Protein AF-A0A7X7X3Q3-F1 (afdb_monomer_lite)

pLDDT: mean 93.23, std 7.73, range [52.66, 98.62]

Sequence (116 aa):
NRLFSDIYLMNWKYLDKDLGMRSYENLPDYLPGDCRYVKNPDVNPETMEWQGENTIQLLNGYHWGHGVGIRTIPSIISVLNRHRKPGARRSAYLMDLAIRPGYKYLYRAFSQFQDV

Foldseek 3Di:
DVLCPDDDDDPPPPDDCLQVKDKDFPDPDDDQQWFWKWADCQFDPVCCVLRIFTWGDHPPQWTATPVQGIDHQVVRQVVSQVRGDPPDDDTTGIDRMTMHGPVVSNVVVVVVVVVD

Structure (mmCIF, N/CA/C/O backbone):
data_AF-A0A7X7X3Q3-F1
#
_entry.id   AF-A0A7X7X3Q3-F1
#
loop_
_atom_site.group_PDB
_atom_site.id
_atom_site.type_symbol
_atom_site.label_atom_id
_atom_site.label_alt_id
_atom_site.label_comp_id
_atom_site.label_asym_id
_atom_site.label_entity_id
_atom_site.label_seq_id
_atom_site.pdbx_PDB_ins_code
_atom_site.Cartn_x
_atom_site.Cartn_y
_atom_site.Cartn_z
_atom_site.occupancy
_atom_site.B_iso_or_equiv
_atom_site.auth_seq_id
_atom_site.auth_comp_id
_atom_site.auth_asym_id
_atom_site.auth_atom_id
_atom_site.pdbx_PDB_model_num
ATOM 1 N N . ASN A 1 1 ? -23.931 -3.849 13.512 1.00 76.88 1 ASN A N 1
ATOM 2 C CA . ASN A 1 1 ? -24.393 -3.134 12.298 1.00 76.88 1 ASN A CA 1
AT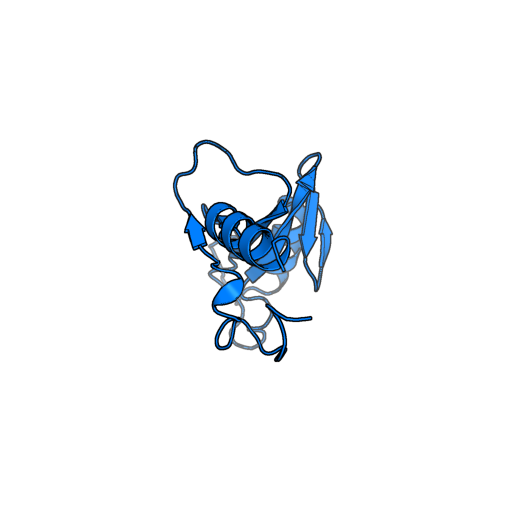OM 3 C C . ASN A 1 1 ? -25.188 -1.863 12.607 1.00 76.88 1 ASN A C 1
ATOM 5 O O . ASN A 1 1 ? -26.140 -1.582 11.901 1.00 76.88 1 ASN A O 1
ATOM 9 N N . ARG A 1 2 ? -24.829 -1.088 13.647 1.00 84.25 2 ARG A N 1
ATOM 10 C CA . ARG A 1 2 ? -25.426 0.245 13.878 1.00 84.25 2 ARG A CA 1
ATOM 11 C C . ARG A 1 2 ? -24.552 1.358 13.298 1.00 84.25 2 ARG A C 1
ATOM 13 O O . ARG A 1 2 ? -25.073 2.212 12.607 1.00 84.25 2 ARG A O 1
ATOM 20 N N . LEU A 1 3 ? -23.239 1.295 13.543 1.00 85.94 3 LEU A N 1
ATOM 21 C CA . LEU A 1 3 ? -22.268 2.264 13.022 1.00 85.94 3 LEU A CA 1
ATOM 22 C C . LEU A 1 3 ? -22.106 2.161 11.497 1.00 85.94 3 LEU A C 1
ATOM 24 O O . LEU A 1 3 ? -22.292 3.138 10.801 1.00 85.94 3 LEU A O 1
ATOM 28 N N . PHE A 1 4 ? -21.844 0.962 10.975 1.00 89.75 4 PHE A N 1
ATOM 29 C CA . PHE A 1 4 ? -21.784 0.708 9.531 1.00 89.75 4 PHE A CA 1
ATOM 30 C C . PHE A 1 4 ? -23.088 0.032 9.087 1.00 89.75 4 PHE A C 1
ATOM 32 O O . PHE A 1 4 ? -23.145 -1.198 8.992 1.00 89.75 4 PHE A O 1
ATOM 39 N N . SER A 1 5 ? -24.172 0.803 8.957 1.00 88.81 5 SER A N 1
ATOM 40 C CA . SER A 1 5 ? -25.493 0.279 8.563 1.00 88.81 5 SER A CA 1
ATOM 41 C C . SER A 1 5 ? -25.626 0.078 7.055 1.00 88.81 5 SER A C 1
ATOM 43 O O . SER A 1 5 ? -26.306 -0.853 6.631 1.00 88.81 5 SER A O 1
ATOM 45 N N . ASP A 1 6 ? -24.929 0.897 6.266 1.00 87.19 6 ASP A N 1
ATOM 46 C CA . ASP A 1 6 ? -25.041 0.949 4.811 1.00 87.19 6 ASP A CA 1
ATOM 47 C C . ASP A 1 6 ? -23.652 0.886 4.179 1.00 87.19 6 ASP A C 1
ATOM 49 O O . ASP A 1 6 ? -22.857 1.818 4.276 1.00 87.19 6 ASP A O 1
ATOM 53 N N . ILE A 1 7 ? -23.340 -0.238 3.533 1.00 89.81 7 ILE A N 1
ATOM 54 C CA . ILE A 1 7 ? -22.009 -0.489 2.974 1.00 89.81 7 ILE A CA 1
ATOM 55 C C . ILE A 1 7 ? -22.077 -0.437 1.452 1.00 89.81 7 ILE A C 1
ATOM 57 O O . ILE A 1 7 ? -22.775 -1.228 0.818 1.00 89.81 7 ILE A O 1
ATOM 61 N N . TYR A 1 8 ? -21.274 0.448 0.865 1.00 90.81 8 TYR A N 1
ATOM 62 C CA . TYR A 1 8 ? -21.049 0.510 -0.573 1.00 90.81 8 TYR A CA 1
ATOM 63 C C . TYR A 1 8 ? -19.562 0.329 -0.891 1.00 90.81 8 TYR A C 1
ATOM 65 O O . TYR A 1 8 ? -18.716 1.105 -0.451 1.00 90.81 8 TYR A O 1
ATOM 73 N N . LEU A 1 9 ? -19.234 -0.713 -1.659 1.00 90.88 9 LEU A N 1
ATOM 74 C CA . LEU A 1 9 ? -17.857 -1.063 -2.010 1.00 90.88 9 LEU A CA 1
ATOM 75 C C . LEU A 1 9 ? -17.525 -0.553 -3.417 1.00 90.88 9 LEU A C 1
ATOM 77 O O . LEU A 1 9 ? -17.765 -1.236 -4.410 1.00 90.88 9 LEU A O 1
ATOM 81 N N . MET A 1 10 ? -16.974 0.658 -3.511 1.00 88.50 10 MET A N 1
ATOM 82 C CA . MET A 1 10 ? -16.564 1.251 -4.787 1.00 88.50 10 MET A CA 1
ATOM 83 C C . MET A 1 10 ? -15.408 2.228 -4.599 1.00 88.50 10 MET A C 1
ATOM 85 O O . MET A 1 10 ? -15.628 3.388 -4.255 1.00 88.50 10 MET A O 1
ATOM 89 N N . ASN A 1 11 ? -14.192 1.754 -4.893 1.00 87.25 11 AS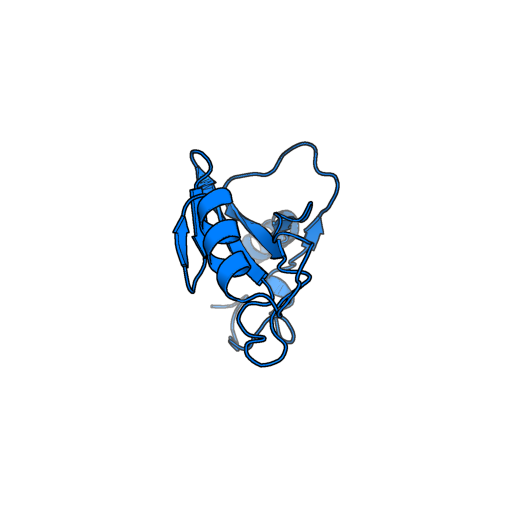N A N 1
ATOM 90 C CA . ASN A 1 11 ? -12.931 2.499 -4.800 1.00 87.25 11 ASN A CA 1
ATOM 91 C C . ASN A 1 11 ? -12.826 3.395 -3.535 1.00 87.25 11 ASN A C 1
ATOM 93 O O . ASN A 1 11 ? -13.502 3.168 -2.537 1.00 87.25 11 ASN A O 1
ATOM 97 N N . TRP A 1 12 ? -11.919 4.373 -3.527 1.00 85.56 12 TRP A N 1
ATOM 98 C CA . TRP A 1 12 ? -11.710 5.257 -2.369 1.00 85.56 12 TRP A CA 1
ATOM 99 C C . TRP A 1 12 ? -12.574 6.530 -2.395 1.00 85.56 12 TRP A C 1
ATOM 101 O O . TRP A 1 12 ? -12.538 7.312 -1.450 1.00 85.56 12 TRP A O 1
ATOM 111 N N . LYS A 1 13 ? -13.350 6.765 -3.463 1.00 82.69 13 LYS A N 1
ATOM 112 C CA . LYS A 1 13 ? -14.144 7.991 -3.658 1.00 82.69 13 LYS A CA 1
ATOM 113 C C . LYS A 1 13 ? -15.378 8.049 -2.760 1.00 82.69 13 LYS A C 1
ATOM 115 O O . LYS A 1 13 ? -15.766 9.137 -2.345 1.00 82.69 13 LYS A O 1
ATOM 120 N N . TYR A 1 14 ? -15.986 6.900 -2.476 1.00 82.56 14 TYR A N 1
ATOM 121 C CA . TYR A 1 14 ? -17.211 6.785 -1.676 1.00 82.56 14 TYR A CA 1
ATOM 122 C C . TYR A 1 14 ? -16.962 6.060 -0.355 1.00 82.56 14 TYR A C 1
ATOM 124 O O . TYR A 1 14 ? -17.823 5.334 0.131 1.00 82.56 14 TYR A 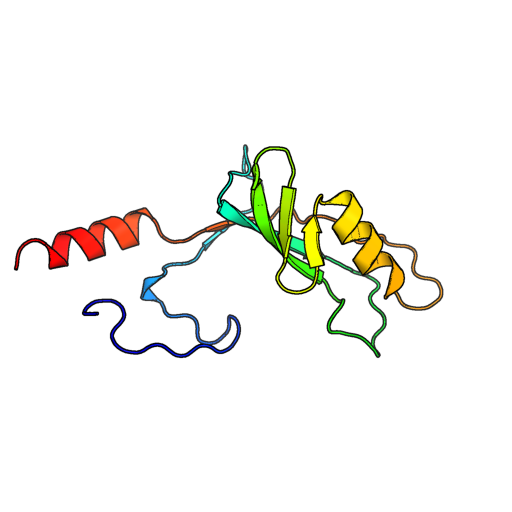O 1
ATOM 132 N N . LEU A 1 15 ? -15.763 6.231 0.206 1.00 84.38 15 LEU A N 1
ATOM 133 C CA . LEU A 1 15 ? -15.417 5.600 1.465 1.00 84.38 15 LEU A CA 1
ATOM 134 C C . LEU A 1 15 ? -16.313 6.124 2.593 1.00 84.38 15 LEU A C 1
ATOM 136 O O . LEU A 1 15 ? -16.485 7.338 2.738 1.00 84.38 15 LEU A O 1
ATOM 140 N N . ASP A 1 16 ? -16.829 5.202 3.403 1.00 85.00 16 ASP A N 1
ATOM 141 C CA . ASP A 1 16 ? -17.576 5.538 4.606 1.00 85.00 16 ASP A CA 1
ATOM 142 C C . ASP A 1 16 ? -16.732 6.446 5.516 1.00 85.00 16 ASP A C 1
ATOM 144 O O . ASP A 1 16 ? -15.607 6.115 5.914 1.00 85.00 16 ASP A O 1
ATOM 148 N N . LYS A 1 17 ? -17.282 7.624 5.822 1.00 84.44 17 LYS A N 1
ATOM 149 C CA . LYS A 1 17 ? -16.616 8.642 6.639 1.00 84.44 17 LYS A CA 1
ATOM 150 C C . LYS A 1 17 ? -16.364 8.138 8.058 1.00 84.44 17 LYS A C 1
ATOM 152 O O . LYS A 1 17 ? -15.414 8.607 8.688 1.00 84.44 17 LYS A O 1
ATOM 157 N N . ASP A 1 18 ? -17.128 7.149 8.519 1.00 87.38 18 ASP A N 1
ATOM 158 C CA . ASP A 1 18 ? -16.975 6.539 9.836 1.00 87.38 18 ASP A CA 1
ATOM 159 C C . ASP A 1 18 ? -15.691 5.712 9.976 1.00 87.38 18 ASP A C 1
ATOM 161 O O . ASP A 1 18 ? -15.230 5.454 11.085 1.00 87.38 18 ASP A O 1
ATOM 165 N N . LEU A 1 19 ? -15.010 5.363 8.880 1.00 87.94 19 LEU A N 1
ATOM 166 C CA . LEU A 1 19 ? -13.667 4.776 8.976 1.00 87.94 19 LEU A CA 1
ATOM 167 C C . LEU A 1 19 ? -12.612 5.806 9.409 1.00 87.94 19 LEU A C 1
ATOM 169 O O . LEU A 1 19 ? -11.554 5.442 9.936 1.00 87.94 19 LEU A O 1
ATOM 173 N N . GLY A 1 20 ? -12.881 7.097 9.191 1.00 89.44 20 GLY A N 1
ATOM 174 C CA . GLY A 1 20 ? -11.999 8.191 9.587 1.00 89.44 20 GLY A CA 1
ATOM 175 C C . GLY A 1 20 ? -10.582 8.068 9.021 1.00 89.44 20 GLY A C 1
ATOM 176 O O . GLY A 1 20 ? -9.633 8.445 9.710 1.00 89.44 20 GLY A O 1
ATOM 177 N N . MET A 1 21 ? -10.432 7.497 7.818 1.00 92.38 21 MET A N 1
ATOM 178 C CA . MET A 1 21 ? -9.126 7.215 7.216 1.00 92.38 21 MET A CA 1
ATOM 179 C C . MET A 1 21 ? -8.292 8.486 7.070 1.00 92.38 21 MET A C 1
ATOM 181 O O . MET A 1 21 ? -8.787 9.543 6.674 1.00 92.38 21 MET A O 1
ATOM 185 N N . ARG A 1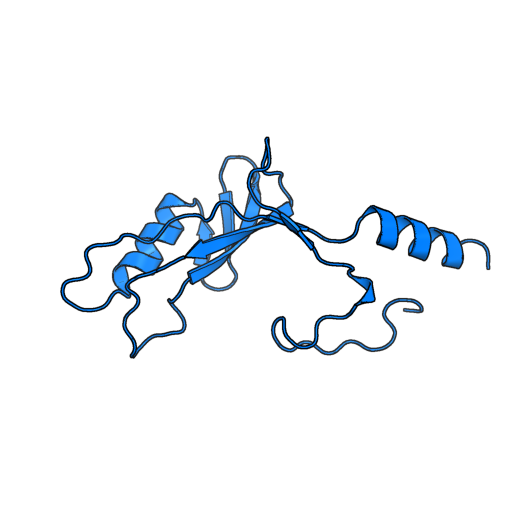 22 ? -7.000 8.371 7.365 1.00 93.50 22 ARG A N 1
ATOM 186 C CA . ARG A 1 22 ? -6.036 9.467 7.276 1.00 93.50 22 ARG A CA 1
ATOM 187 C C . ARG A 1 22 ? -4.770 8.998 6.588 1.00 93.50 22 ARG A C 1
ATOM 189 O O . ARG A 1 22 ? -4.319 7.881 6.825 1.00 93.50 22 ARG A O 1
ATOM 196 N N . SER A 1 23 ? -4.211 9.884 5.774 1.00 94.81 23 SER A N 1
ATOM 197 C CA . SER A 1 23 ? -2.908 9.709 5.137 1.00 94.81 23 SER A CA 1
ATOM 198 C C . SER A 1 23 ? -1.834 10.401 5.966 1.00 94.81 23 SER A C 1
ATOM 200 O O . SER A 1 23 ? -2.060 11.491 6.492 1.00 94.81 23 SER A O 1
ATOM 202 N N . TYR A 1 24 ? -0.682 9.757 6.080 1.00 96.56 24 TYR A N 1
ATOM 203 C CA . TYR A 1 24 ? 0.462 10.203 6.857 1.00 96.56 24 TYR A CA 1
ATOM 204 C C . TYR A 1 24 ? 1.731 10.045 6.025 1.00 96.56 24 TYR A C 1
ATOM 206 O O . TYR A 1 24 ? 1.933 9.001 5.407 1.00 96.56 24 TYR A O 1
ATOM 214 N N . GLU A 1 25 ? 2.589 11.054 6.068 1.00 96.69 25 GLU A N 1
ATOM 215 C CA . GLU A 1 25 ? 3.909 11.090 5.432 1.00 96.69 25 GLU A CA 1
ATOM 216 C C . GLU A 1 25 ? 4.941 11.491 6.496 1.00 96.69 25 GLU A C 1
ATOM 218 O O . GLU A 1 25 ? 4.561 12.027 7.543 1.00 96.69 25 GLU A O 1
ATOM 223 N N . ASN A 1 26 ? 6.230 11.256 6.246 1.00 95.62 26 ASN A N 1
ATOM 224 C CA . ASN A 1 26 ? 7.333 11.570 7.162 1.00 95.62 26 ASN A CA 1
ATOM 225 C C . ASN A 1 26 ? 7.143 10.983 8.572 1.00 95.62 26 ASN A C 1
ATOM 227 O O . ASN A 1 26 ? 7.445 11.620 9.585 1.00 95.62 26 ASN A O 1
ATOM 231 N N . LEU A 1 27 ? 6.589 9.771 8.652 1.00 94.44 27 LEU A N 1
ATOM 232 C CA . LEU A 1 27 ? 6.446 9.069 9.921 1.00 94.44 27 LEU A CA 1
ATOM 233 C C . LEU A 1 27 ? 7.804 8.527 10.385 1.00 94.44 27 LEU A C 1
ATOM 235 O O . LEU A 1 27 ? 8.581 8.066 9.549 1.00 94.44 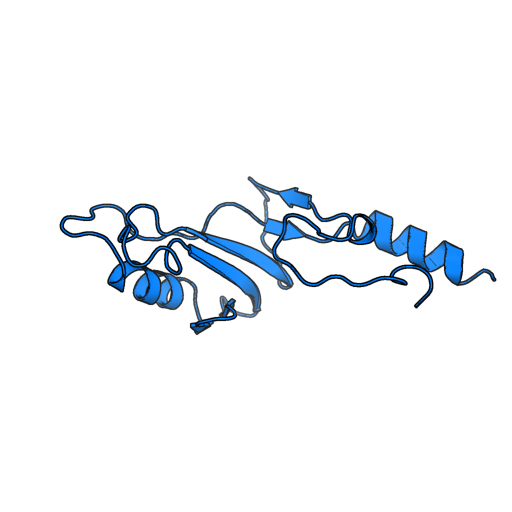27 LEU A O 1
ATOM 239 N N . PRO A 1 28 ? 8.077 8.512 11.704 1.00 94.12 28 PRO A N 1
ATOM 240 C CA . PRO A 1 28 ? 9.289 7.884 12.227 1.00 94.12 28 PRO A CA 1
ATOM 241 C C . PRO A 1 28 ? 9.314 6.383 11.919 1.00 94.12 28 PRO A C 1
ATOM 243 O O . PRO A 1 28 ? 10.373 5.847 11.622 1.00 94.12 28 PRO A O 1
ATOM 246 N N . ASP A 1 29 ? 8.137 5.744 11.929 1.00 93.38 29 ASP A N 1
ATOM 247 C CA . ASP A 1 29 ? 7.968 4.316 11.690 1.00 93.38 29 ASP A CA 1
ATOM 248 C C . ASP A 1 29 ? 6.698 3.996 10.893 1.00 93.38 29 ASP A C 1
ATOM 250 O O . ASP A 1 29 ? 5.643 4.641 11.019 1.00 93.38 29 ASP A O 1
ATOM 254 N N . TYR A 1 30 ? 6.799 2.902 10.141 1.00 95.38 30 TYR A N 1
ATOM 255 C CA . TYR A 1 30 ? 5.700 2.256 9.437 1.00 95.38 30 TYR A CA 1
ATOM 256 C C . TYR A 1 30 ? 5.383 0.910 10.073 1.00 95.38 30 TYR A C 1
ATOM 258 O O . TYR A 1 30 ? 6.271 0.082 10.279 1.00 95.38 30 TYR A O 1
ATOM 266 N N . LEU A 1 31 ? 4.111 0.703 10.398 1.00 95.62 31 LEU A N 1
ATOM 267 C CA . LEU A 1 31 ? 3.663 -0.365 11.283 1.00 95.62 31 LEU A CA 1
ATOM 268 C C . LEU A 1 31 ? 2.968 -1.484 10.497 1.00 95.62 31 LEU A C 1
ATOM 270 O O . LEU A 1 31 ? 2.348 -1.225 9.462 1.00 95.62 31 LEU A O 1
ATOM 274 N N . PRO A 1 32 ? 3.008 -2.734 10.994 1.00 96.94 32 PRO A N 1
ATOM 275 C CA . PRO A 1 32 ? 2.130 -3.784 10.493 1.00 96.94 32 PRO A CA 1
ATOM 276 C C . PRO A 1 32 ? 0.664 -3.327 10.521 1.00 96.94 32 PRO A C 1
ATOM 278 O O . PRO A 1 32 ? 0.199 -2.776 11.518 1.00 96.94 32 PRO A O 1
ATOM 281 N N . GLY A 1 33 ? -0.055 -3.554 9.424 1.00 96.94 33 GLY A N 1
ATOM 282 C CA . GLY A 1 33 ? -1.426 -3.087 9.215 1.00 96.94 33 GLY A CA 1
ATOM 283 C C . GLY A 1 33 ? -1.544 -1.745 8.486 1.00 96.94 33 GLY A C 1
ATOM 284 O O . GLY A 1 33 ? -2.643 -1.408 8.048 1.00 96.94 33 GLY A O 1
ATOM 285 N N . ASP A 1 34 ? -0.450 -1.001 8.293 1.00 97.69 34 ASP A N 1
ATOM 286 C CA . ASP A 1 34 ? -0.482 0.211 7.474 1.00 97.69 34 ASP A CA 1
ATOM 287 C C . ASP A 1 34 ? -0.850 -0.124 6.027 1.00 97.69 34 ASP A C 1
ATOM 289 O O . ASP A 1 34 ? -0.265 -1.019 5.409 1.00 97.69 34 ASP A O 1
ATOM 293 N N . CYS A 1 35 ? -1.783 0.639 5.456 1.00 97.75 35 CYS A N 1
ATOM 294 C CA . CYS A 1 35 ? -1.963 0.660 4.013 1.00 97.75 35 CYS A CA 1
ATOM 295 C C . CYS A 1 35 ? -0.874 1.553 3.406 1.00 97.75 35 CYS A C 1
ATOM 297 O O . CYS A 1 35 ? -0.709 2.712 3.782 1.00 97.75 35 CYS A O 1
ATOM 299 N N . ARG A 1 36 ? -0.097 0.986 2.493 1.00 97.75 36 ARG A N 1
ATOM 300 C CA . ARG A 1 36 ? 1.068 1.577 1.834 1.00 97.75 36 ARG A CA 1
ATOM 301 C C . ARG A 1 36 ? 0.834 1.580 0.328 1.00 97.75 36 ARG A C 1
ATOM 303 O O . ARG A 1 36 ? -0.033 0.860 -0.168 1.00 97.75 36 ARG A O 1
ATOM 310 N N . TYR A 1 37 ? 1.633 2.343 -0.409 1.00 98.00 37 TYR A N 1
ATOM 311 C CA . TYR A 1 37 ? 1.499 2.425 -1.862 1.00 98.00 37 TYR A CA 1
ATOM 312 C C . TYR A 1 37 ? 2.848 2.317 -2.569 1.00 98.00 37 TYR A C 1
ATOM 314 O O . TYR A 1 37 ? 3.767 3.093 -2.296 1.00 98.00 37 TYR A O 1
ATOM 322 N N . VAL A 1 38 ? 2.962 1.374 -3.506 1.00 98.31 38 VAL A N 1
ATOM 323 C CA . VAL A 1 38 ? 4.107 1.282 -4.420 1.00 98.31 38 VAL A CA 1
ATOM 324 C C . VAL A 1 38 ? 3.719 1.957 -5.726 1.00 98.31 38 VAL A C 1
ATOM 326 O O . VAL A 1 38 ? 2.856 1.467 -6.448 1.00 98.31 38 VAL A O 1
ATOM 329 N N . LYS A 1 39 ? 4.346 3.089 -6.042 1.00 98.56 39 LYS A N 1
ATOM 330 C CA . LYS A 1 39 ? 4.040 3.877 -7.238 1.00 98.56 39 LYS A CA 1
ATOM 331 C C . LYS A 1 39 ? 4.864 3.402 -8.424 1.00 98.56 39 LYS A C 1
ATOM 333 O O . LYS A 1 39 ? 6.073 3.248 -8.287 1.00 98.56 39 LYS A O 1
ATOM 338 N N . ASN A 1 40 ? 4.242 3.277 -9.595 1.00 98.56 40 ASN A N 1
ATOM 339 C CA . ASN A 1 40 ? 4.916 3.075 -10.876 1.00 98.56 40 ASN A CA 1
ATOM 340 C C . ASN A 1 40 ? 4.834 4.358 -11.731 1.00 98.56 40 ASN A C 1
ATOM 342 O O . ASN A 1 40 ? 3.854 4.566 -12.445 1.00 98.56 40 ASN A O 1
ATOM 346 N N . PRO A 1 41 ? 5.825 5.264 -11.649 1.00 98.38 41 PRO A N 1
ATOM 347 C CA . PRO A 1 41 ? 5.729 6.586 -12.273 1.00 98.38 41 PRO A CA 1
ATOM 348 C C . PRO A 1 41 ? 5.789 6.562 -13.808 1.00 98.38 41 PRO A C 1
ATOM 350 O O . PRO A 1 41 ? 5.290 7.489 -14.439 1.00 98.38 41 PRO A O 1
ATOM 353 N N . ASP A 1 42 ? 6.399 5.530 -14.396 1.00 98.44 42 ASP A N 1
ATOM 354 C CA . ASP A 1 42 ? 6.577 5.377 -15.845 1.00 98.44 42 ASP A CA 1
ATOM 355 C C . ASP A 1 42 ? 5.707 4.230 -16.405 1.00 98.44 42 ASP A C 1
ATOM 357 O O . ASP A 1 42 ? 6.118 3.527 -17.330 1.00 98.44 42 ASP A O 1
ATOM 361 N N . VAL A 1 43 ? 4.514 4.015 -15.839 1.00 98.44 43 VAL A N 1
ATOM 362 C CA . VAL A 1 43 ? 3.550 3.000 -16.305 1.00 98.44 43 VAL A CA 1
ATOM 363 C C . VAL A 1 43 ? 3.240 3.138 -17.803 1.00 98.44 43 VAL A C 1
ATOM 365 O O . VAL A 1 43 ? 3.237 4.244 -18.351 1.00 98.44 43 VAL A O 1
ATOM 368 N N . ASN A 1 44 ? 3.003 2.010 -18.478 1.00 98.31 44 ASN A N 1
ATOM 369 C CA . ASN A 1 44 ? 2.482 2.008 -19.841 1.00 98.31 44 ASN A CA 1
ATOM 370 C C . ASN A 1 44 ? 1.039 2.571 -19.853 1.00 98.31 44 ASN A C 1
ATOM 372 O O . ASN A 1 44 ? 0.182 1.998 -19.177 1.00 98.31 44 ASN A O 1
ATOM 376 N N . PRO A 1 45 ? 0.740 3.646 -20.615 1.00 97.44 45 PRO A N 1
ATOM 377 C CA . PRO A 1 45 ? -0.608 4.216 -20.711 1.00 97.44 45 PRO A CA 1
ATOM 378 C C . PRO A 1 45 ? -1.692 3.240 -21.188 1.00 97.44 45 PRO A C 1
ATOM 380 O O . PRO A 1 45 ? -2.869 3.475 -20.937 1.00 97.44 45 PRO A O 1
ATOM 383 N N . GLU A 1 46 ? -1.310 2.154 -21.862 1.00 97.75 46 GLU A N 1
ATOM 384 C CA . GLU A 1 46 ? -2.237 1.106 -22.308 1.00 97.75 46 GLU A CA 1
ATOM 385 C C . GLU A 1 46 ? -2.595 0.104 -21.199 1.00 97.75 46 GLU A C 1
ATOM 387 O O . GLU A 1 46 ? -3.549 -0.652 -21.348 1.00 97.75 46 GLU A O 1
ATOM 392 N N . THR A 1 47 ? -1.855 0.097 -20.082 1.00 96.44 47 THR A N 1
ATOM 393 C CA . THR A 1 47 ? -2.046 -0.836 -18.957 1.00 96.44 47 THR A CA 1
ATOM 394 C C . THR A 1 47 ? -2.032 -0.087 -17.617 1.00 96.44 47 THR A C 1
ATOM 396 O O . THR A 1 47 ? -1.193 -0.327 -16.738 1.00 96.44 47 THR A O 1
ATOM 399 N N . MET A 1 48 ? -2.925 0.898 -17.483 1.00 96.81 48 MET A N 1
ATOM 400 C CA . MET A 1 48 ? -2.997 1.812 -16.332 1.00 96.81 48 MET A CA 1
ATOM 401 C C . MET A 1 48 ? -3.362 1.136 -15.006 1.00 96.81 48 MET A C 1
ATOM 403 O O . MET A 1 48 ? -3.164 1.724 -13.941 1.00 96.81 48 MET A O 1
ATOM 407 N N . GLU A 1 49 ? -3.844 -0.102 -15.035 1.00 95.56 49 GLU A N 1
ATOM 408 C CA . GLU A 1 49 ? -4.006 -0.937 -13.848 1.00 95.56 49 GLU A CA 1
ATOM 409 C C . GLU A 1 49 ? -2.673 -1.190 -13.116 1.00 95.56 49 GLU A C 1
ATOM 411 O O . GLU A 1 49 ? -2.682 -1.412 -11.911 1.00 95.56 49 GLU A O 1
ATOM 416 N N . TRP A 1 50 ? -1.523 -1.041 -13.791 1.00 97.06 50 TRP A N 1
ATOM 417 C CA . TRP A 1 50 ? -0.179 -1.182 -13.205 1.00 97.06 50 TRP A CA 1
ATOM 418 C C . TRP A 1 50 ? 0.476 0.142 -12.792 1.00 97.06 50 TRP A C 1
ATOM 420 O O . TRP A 1 50 ? 1.700 0.213 -12.630 1.00 97.06 50 TRP A O 1
ATOM 430 N N . GLN A 1 51 ? -0.302 1.216 -12.630 1.00 97.88 51 GLN A N 1
ATOM 431 C CA . GLN A 1 51 ? 0.215 2.528 -12.204 1.00 97.88 51 GLN A CA 1
ATOM 432 C C . GLN A 1 51 ? 0.739 2.541 -10.756 1.00 97.88 51 GLN A C 1
ATOM 434 O O . GLN A 1 51 ? 1.453 3.456 -10.331 1.00 97.88 51 GLN A O 1
ATOM 439 N N . GLY A 1 52 ? 0.406 1.507 -9.997 1.00 97.69 52 GLY A N 1
ATOM 440 C CA . GLY A 1 52 ? 0.918 1.236 -8.670 1.00 97.69 52 GLY A CA 1
ATOM 441 C C . GLY A 1 52 ? 0.117 0.126 -8.010 1.00 97.69 52 GLY A C 1
ATOM 442 O O . GLY A 1 52 ? -0.811 -0.408 -8.605 1.00 97.69 52 GLY A O 1
ATOM 443 N N . GLU A 1 53 ? 0.481 -0.203 -6.779 1.00 97.94 53 GLU A N 1
ATOM 444 C CA . GLU A 1 53 ? -0.197 -1.224 -5.983 1.00 97.94 53 GLU A CA 1
ATOM 445 C C . GLU A 1 53 ? -0.455 -0.667 -4.581 1.00 97.94 53 GLU A C 1
ATOM 447 O O . GLU A 1 53 ? 0.473 -0.211 -3.903 1.00 97.94 53 GLU A O 1
ATOM 452 N N . ASN A 1 54 ? -1.717 -0.714 -4.144 1.00 97.56 54 ASN A N 1
ATOM 453 C CA . ASN A 1 54 ? -2.059 -0.545 -2.733 1.00 97.56 54 ASN A CA 1
ATOM 454 C C . ASN A 1 54 ? -1.696 -1.835 -2.001 1.00 97.56 54 ASN A C 1
ATOM 456 O O . ASN A 1 54 ? -2.077 -2.922 -2.433 1.00 97.56 54 ASN A O 1
ATOM 460 N N . THR A 1 55 ? -0.993 -1.720 -0.882 1.00 97.81 55 THR A N 1
ATOM 461 C CA . THR A 1 55 ? -0.512 -2.884 -0.138 1.00 97.81 55 THR A CA 1
ATOM 462 C C . THR A 1 55 ? -0.769 -2.733 1.349 1.00 97.81 55 THR A C 1
ATOM 464 O O . THR A 1 55 ? -0.602 -1.641 1.879 1.00 97.81 55 THR A O 1
ATOM 467 N N . ILE A 1 56 ? -1.079 -3.819 2.045 1.00 98.25 56 ILE A N 1
ATOM 468 C CA . ILE A 1 56 ? -1.097 -3.852 3.509 1.00 98.25 56 ILE A CA 1
ATOM 469 C C . ILE A 1 56 ? 0.255 -4.356 4.001 1.00 98.25 56 ILE A C 1
ATOM 471 O O . ILE A 1 56 ? 0.677 -5.454 3.630 1.00 98.25 56 ILE A O 1
ATOM 475 N N . GLN A 1 57 ? 0.939 -3.560 4.822 1.00 98.19 57 GLN A N 1
ATOM 476 C CA . GLN A 1 57 ? 2.208 -3.948 5.426 1.00 98.19 57 GLN A CA 1
ATOM 477 C C . GLN A 1 57 ? 1.992 -5.083 6.427 1.00 98.19 57 GLN A C 1
ATOM 479 O O . GLN A 1 57 ? 1.163 -4.995 7.331 1.00 98.19 57 GLN A O 1
ATOM 484 N N . LEU A 1 58 ? 2.761 -6.153 6.270 1.00 97.94 58 LEU A N 1
ATOM 485 C CA . LEU A 1 58 ? 2.797 -7.297 7.171 1.00 97.94 58 LEU A CA 1
ATOM 486 C C . LEU A 1 58 ? 4.113 -7.284 7.964 1.00 97.94 58 LEU A C 1
ATOM 488 O O . LEU A 1 58 ? 4.903 -6.339 7.918 1.00 97.94 58 LEU A O 1
ATOM 492 N N . LEU A 1 59 ? 4.357 -8.358 8.708 1.00 96.06 59 LEU A N 1
ATOM 493 C CA . LEU A 1 59 ? 5.612 -8.567 9.421 1.00 96.06 59 LEU A CA 1
ATOM 494 C C . LEU A 1 59 ? 6.750 -8.950 8.462 1.00 96.06 59 LEU A C 1
ATOM 496 O O . LEU A 1 59 ? 6.524 -9.417 7.344 1.00 96.06 59 LEU A O 1
ATOM 500 N N . ASN A 1 60 ? 7.991 -8.787 8.927 1.00 94.56 60 ASN A N 1
ATOM 501 C CA . ASN A 1 60 ? 9.205 -9.269 8.253 1.00 94.56 60 ASN A CA 1
ATOM 502 C C . ASN A 1 60 ? 9.384 -8.745 6.812 1.00 94.56 60 ASN A C 1
ATOM 504 O O . ASN A 1 60 ? 9.896 -9.450 5.945 1.00 94.56 60 ASN A O 1
ATOM 508 N N . GLY A 1 61 ? 8.934 -7.514 6.538 1.00 92.81 61 GLY A N 1
ATOM 509 C CA . GLY A 1 61 ? 9.072 -6.863 5.228 1.00 92.81 61 GLY A CA 1
ATOM 510 C C . GLY A 1 61 ? 8.090 -7.348 4.153 1.00 92.81 61 GLY A C 1
ATOM 511 O O . GLY A 1 61 ? 8.155 -6.896 3.003 1.00 92.81 61 GLY A O 1
ATOM 512 N N . TYR A 1 62 ? 7.164 -8.242 4.505 1.00 98.00 62 TYR A N 1
ATOM 513 C CA . TYR A 1 62 ? 6.110 -8.691 3.603 1.00 98.00 62 TYR A CA 1
ATOM 514 C C . TYR A 1 62 ? 4.970 -7.687 3.514 1.00 98.00 62 TYR A C 1
ATOM 516 O O . TYR A 1 62 ? 4.715 -6.910 4.428 1.00 98.00 62 TYR A O 1
ATOM 524 N N . HIS A 1 63 ? 4.288 -7.723 2.380 1.00 98.38 63 HIS A N 1
ATOM 525 C CA . HIS A 1 63 ? 3.152 -6.890 2.047 1.00 98.38 63 HIS A CA 1
ATOM 526 C C . HIS A 1 63 ? 2.117 -7.752 1.330 1.00 98.38 63 HIS A C 1
ATOM 528 O O . HIS A 1 63 ? 2.479 -8.612 0.526 1.00 98.38 63 HIS A O 1
ATOM 534 N N . TRP A 1 64 ? 0.838 -7.528 1.607 1.00 98.19 64 TRP A N 1
ATOM 535 C CA . TRP A 1 64 ? -0.250 -8.110 0.829 1.00 98.19 64 TRP A CA 1
ATOM 536 C C . TRP A 1 64 ? -0.783 -7.067 -0.151 1.00 98.19 64 TRP A C 1
ATOM 538 O O . TRP A 1 64 ? -1.229 -6.006 0.279 1.00 98.19 64 TRP A O 1
ATOM 548 N N . GLY A 1 65 ? -0.726 -7.359 -1.448 1.00 96.12 65 GLY A N 1
ATOM 549 C CA . GLY A 1 65 ? -1.417 -6.599 -2.491 1.00 96.12 65 GLY A CA 1
ATOM 550 C C . GLY A 1 65 ? -2.482 -7.470 -3.146 1.00 96.12 65 GLY A C 1
ATOM 551 O O . GLY A 1 65 ? -2.269 -8.671 -3.333 1.00 96.12 65 GLY A O 1
ATOM 552 N N . HIS A 1 66 ? -3.634 -6.890 -3.477 1.00 89.81 66 HIS A N 1
ATOM 553 C CA . HIS A 1 66 ? -4.778 -7.648 -3.989 1.00 89.81 66 HIS A CA 1
ATOM 554 C C . HIS A 1 66 ? -4.444 -8.389 -5.295 1.00 89.81 66 HIS A C 1
ATOM 556 O O . HIS A 1 66 ? -4.851 -9.535 -5.468 1.00 89.81 66 HIS A O 1
ATOM 562 N N . GLY A 1 67 ? -3.686 -7.767 -6.206 1.00 83.38 67 GLY A N 1
ATOM 563 C CA . GLY A 1 67 ? -3.318 -8.391 -7.484 1.00 83.38 67 GLY A CA 1
ATOM 564 C C . GLY A 1 67 ? -2.080 -9.287 -7.399 1.00 83.38 67 GLY A C 1
ATOM 565 O O . GLY A 1 67 ? -1.967 -10.278 -8.117 1.00 83.38 67 GLY A O 1
ATOM 566 N N . VAL A 1 68 ? -1.140 -8.948 -6.513 1.00 90.94 68 VAL A N 1
ATOM 567 C CA . VAL A 1 68 ? 0.203 -9.560 -6.459 1.00 90.94 68 VAL A CA 1
ATOM 568 C C . VAL A 1 68 ? 0.381 -10.597 -5.343 1.00 90.94 68 VAL A C 1
ATOM 570 O O . VAL A 1 68 ? 1.390 -11.309 -5.316 1.00 90.94 68 VAL A O 1
ATOM 573 N N . GLY A 1 69 ? -0.591 -10.706 -4.433 1.00 95.50 69 GLY A N 1
ATOM 574 C CA . GLY A 1 69 ? -0.559 -11.586 -3.267 1.00 95.50 69 GLY A CA 1
ATOM 575 C C . GLY A 1 69 ? 0.414 -11.115 -2.181 1.00 95.50 69 GLY A C 1
ATOM 576 O O . GLY A 1 69 ? 0.738 -9.932 -2.075 1.00 95.50 69 GLY A O 1
ATOM 577 N N . ILE A 1 70 ? 0.887 -12.055 -1.353 1.00 98.00 70 ILE A N 1
ATOM 578 C CA . ILE A 1 70 ? 1.886 -11.776 -0.310 1.00 98.00 70 ILE A CA 1
ATOM 579 C C . ILE A 1 70 ? 3.282 -11.757 -0.932 1.00 98.00 70 ILE A C 1
ATOM 581 O O . ILE A 1 70 ? 3.775 -12.784 -1.412 1.00 98.00 70 ILE A O 1
ATOM 585 N N . ARG A 1 71 ? 3.926 -10.591 -0.933 1.00 97.94 71 ARG A N 1
ATOM 586 C CA . ARG A 1 71 ? 5.230 -10.347 -1.561 1.00 97.94 71 ARG A CA 1
ATOM 587 C C . ARG A 1 71 ? 6.039 -9.328 -0.767 1.00 97.94 71 ARG A C 1
ATOM 589 O O . ARG A 1 71 ? 5.504 -8.561 0.022 1.00 97.94 71 ARG A O 1
ATOM 596 N N . THR A 1 72 ? 7.348 -9.306 -0.980 1.00 98.25 72 THR A N 1
ATOM 597 C CA . THR A 1 72 ? 8.209 -8.229 -0.476 1.00 98.25 72 THR A CA 1
ATOM 598 C C . THR A 1 72 ? 8.122 -7.009 -1.396 1.00 98.25 72 THR A C 1
ATOM 600 O O . THR A 1 72 ? 7.815 -7.143 -2.583 1.00 98.25 72 THR A O 1
ATOM 603 N N . ILE A 1 73 ? 8.452 -5.818 -0.890 1.00 97.75 73 ILE A N 1
ATOM 604 C CA . ILE A 1 73 ? 8.478 -4.588 -1.703 1.00 97.75 73 ILE A CA 1
ATOM 605 C C . ILE A 1 73 ? 9.346 -4.721 -2.968 1.00 97.75 73 ILE A C 1
ATOM 607 O O . ILE A 1 73 ? 8.850 -4.376 -4.041 1.00 97.75 73 ILE A O 1
ATOM 611 N N . PRO A 1 74 ? 10.576 -5.278 -2.922 1.00 98.19 74 PRO A N 1
ATOM 612 C CA . PRO A 1 74 ? 11.363 -5.505 -4.135 1.00 98.19 74 PRO A CA 1
ATOM 613 C C . PRO A 1 74 ? 10.649 -6.384 -5.171 1.00 98.19 74 PRO A C 1
ATOM 615 O O . PRO A 1 74 ? 10.729 -6.120 -6.370 1.00 98.19 74 PRO A O 1
ATOM 618 N N . SER A 1 75 ? 9.901 -7.400 -4.725 1.00 98.00 75 SER A N 1
ATOM 619 C CA . SER A 1 75 ? 9.121 -8.248 -5.629 1.00 98.00 75 SER A CA 1
ATOM 620 C C . SER A 1 75 ? 7.950 -7.491 -6.258 1.00 98.00 75 SER A C 1
ATOM 622 O O . SER A 1 75 ? 7.693 -7.683 -7.444 1.00 98.00 75 SER A O 1
ATOM 624 N N . ILE A 1 76 ? 7.252 -6.635 -5.504 1.00 98.25 76 ILE A N 1
ATOM 625 C CA . ILE A 1 76 ? 6.155 -5.804 -6.031 1.00 98.25 76 ILE A CA 1
ATOM 626 C C . ILE A 1 76 ? 6.700 -4.784 -7.041 1.00 98.25 76 ILE A C 1
ATOM 628 O O . ILE A 1 76 ? 6.165 -4.659 -8.141 1.00 98.25 76 ILE A O 1
ATOM 632 N N . ILE A 1 77 ? 7.821 -4.128 -6.725 1.00 98.44 77 ILE A N 1
ATOM 633 C CA . ILE A 1 77 ? 8.527 -3.221 -7.644 1.00 98.44 77 ILE A CA 1
ATOM 634 C C . ILE A 1 77 ? 8.911 -3.945 -8.940 1.00 98.44 77 ILE A C 1
ATOM 636 O O . ILE A 1 77 ? 8.697 -3.410 -10.026 1.00 98.44 77 ILE A O 1
ATOM 640 N N . SER A 1 78 ? 9.437 -5.171 -8.847 1.00 98.12 78 SER A N 1
ATOM 641 C CA . SER A 1 78 ? 9.779 -5.986 -10.019 1.00 98.12 78 SER A CA 1
ATOM 642 C C . SER A 1 78 ? 8.559 -6.296 -10.891 1.00 98.12 78 SER A C 1
ATOM 644 O O . SER A 1 78 ? 8.658 -6.230 -12.114 1.00 98.12 78 SER A O 1
ATOM 646 N N . VAL A 1 79 ? 7.400 -6.584 -10.285 1.00 97.00 79 VAL A N 1
ATOM 647 C CA . VAL A 1 79 ? 6.138 -6.771 -11.020 1.00 97.00 79 VAL A CA 1
ATOM 648 C C . VAL A 1 79 ? 5.766 -5.500 -11.776 1.00 97.00 79 VAL A C 1
ATOM 650 O O . VAL A 1 79 ? 5.664 -5.538 -12.999 1.00 97.00 79 VAL A O 1
ATOM 653 N N . LEU A 1 80 ? 5.659 -4.368 -11.081 1.00 98.00 80 LEU A N 1
ATOM 654 C CA . LEU A 1 80 ? 5.263 -3.091 -11.680 1.00 98.00 80 LEU A CA 1
ATOM 655 C C . LEU A 1 80 ? 6.229 -2.634 -12.785 1.00 98.00 80 LEU A C 1
ATOM 657 O O . LEU A 1 80 ? 5.805 -2.141 -13.830 1.00 98.00 80 LEU A O 1
ATOM 661 N N . ASN A 1 81 ? 7.532 -2.857 -12.602 1.00 98.44 81 ASN A N 1
ATOM 662 C CA . ASN A 1 81 ? 8.552 -2.456 -13.568 1.00 98.44 81 ASN A CA 1
ATOM 663 C C . ASN A 1 81 ? 8.455 -3.169 -14.925 1.00 98.44 81 ASN A C 1
ATOM 665 O O . ASN A 1 81 ? 8.993 -2.632 -15.898 1.00 98.44 81 ASN A O 1
ATOM 669 N N . ARG A 1 82 ? 7.782 -4.330 -15.006 1.00 97.38 82 ARG A N 1
ATOM 670 C CA . ARG A 1 82 ? 7.511 -5.037 -16.272 1.00 97.38 82 ARG A CA 1
ATOM 671 C C . ARG A 1 82 ? 6.404 -4.388 -17.104 1.00 97.38 82 ARG A C 1
ATOM 673 O O . ARG A 1 82 ? 6.330 -4.646 -18.297 1.00 97.38 82 ARG A O 1
ATOM 680 N N . HIS A 1 83 ? 5.594 -3.522 -16.498 1.00 97.44 83 HIS A N 1
ATOM 681 C CA . HIS A 1 83 ? 4.457 -2.847 -17.132 1.00 97.44 83 HIS A CA 1
ATOM 682 C C . HIS A 1 83 ? 4.728 -1.352 -17.358 1.00 97.44 83 HIS A C 1
ATOM 684 O O . HIS A 1 83 ? 3.843 -0.504 -17.244 1.00 97.44 83 HIS A O 1
ATOM 690 N N . ARG A 1 84 ? 5.989 -1.000 -17.629 1.00 98.44 84 ARG A N 1
ATOM 691 C CA . ARG A 1 84 ? 6.409 0.376 -17.915 1.00 98.44 84 ARG A CA 1
ATOM 692 C C . ARG A 1 84 ? 6.401 0.659 -19.411 1.00 98.44 84 ARG A C 1
ATOM 694 O O . ARG A 1 84 ? 6.583 -0.245 -20.224 1.00 98.44 84 ARG A O 1
ATOM 701 N N . LYS A 1 85 ? 6.228 1.928 -19.771 1.00 98.12 85 LYS A N 1
ATOM 702 C CA . LYS A 1 85 ? 6.309 2.386 -21.164 1.00 98.12 85 LYS A CA 1
ATOM 703 C C . LYS A 1 85 ? 7.716 2.163 -21.757 1.00 98.12 85 LYS A C 1
ATOM 705 O O . LYS A 1 85 ? 8.701 2.171 -21.006 1.00 98.12 85 LYS A O 1
ATOM 710 N N . PRO A 1 86 ? 7.855 2.027 -23.089 1.00 97.75 86 PRO A N 1
ATOM 711 C CA . PRO A 1 86 ? 9.163 1.964 -23.740 1.00 97.75 86 PRO A CA 1
ATOM 712 C C . PRO A 1 86 ? 10.064 3.144 -23.348 1.00 97.75 86 PRO A C 1
ATOM 714 O O . PRO A 1 86 ? 9.617 4.288 -23.267 1.00 97.75 86 PRO A O 1
ATOM 717 N N . GLY A 1 87 ? 11.341 2.866 -23.072 1.00 97.56 87 GLY A N 1
ATOM 718 C CA . GLY A 1 87 ? 12.312 3.889 -22.665 1.00 97.56 87 GLY A CA 1
ATOM 719 C C . GLY A 1 87 ? 12.151 4.424 -21.233 1.00 97.56 87 GLY A C 1
ATOM 720 O O . GLY A 1 87 ? 12.809 5.406 -20.889 1.00 97.56 87 GLY A O 1
ATOM 721 N N . ALA A 1 88 ? 11.310 3.805 -20.394 1.00 97.62 88 ALA A N 1
ATOM 722 C CA . ALA A 1 88 ? 11.143 4.180 -18.989 1.00 97.62 88 ALA A CA 1
ATOM 723 C C . ALA A 1 88 ? 12.472 4.193 -18.216 1.00 97.62 88 ALA A C 1
ATOM 725 O O . ALA A 1 88 ? 13.241 3.229 -18.241 1.00 97.62 88 ALA A O 1
ATOM 726 N N . ARG A 1 89 ? 12.711 5.275 -17.466 1.00 97.06 89 ARG A N 1
ATOM 727 C CA . ARG A 1 89 ? 13.955 5.484 -16.701 1.00 97.06 89 ARG A CA 1
ATOM 728 C C . ARG A 1 89 ? 13.736 5.415 -15.199 1.00 97.06 89 ARG A C 1
ATOM 730 O O . ARG A 1 89 ? 14.672 5.128 -14.460 1.00 97.06 89 ARG A O 1
ATOM 737 N N . ARG A 1 90 ? 12.510 5.655 -14.734 1.00 98.12 90 ARG A N 1
ATOM 738 C CA . ARG A 1 90 ? 12.170 5.642 -13.312 1.00 98.12 90 ARG A CA 1
ATOM 739 C C . ARG A 1 90 ? 11.634 4.265 -12.936 1.00 98.12 90 ARG A C 1
ATOM 741 O O . ARG A 1 90 ? 10.736 3.735 -13.592 1.00 98.12 90 ARG A O 1
ATOM 748 N N . SER A 1 91 ? 12.221 3.668 -11.904 1.00 98.44 91 SER A N 1
ATOM 749 C CA . SER A 1 91 ? 11.692 2.449 -11.288 1.00 98.44 91 SER A CA 1
ATOM 750 C C . SER A 1 91 ? 10.437 2.776 -10.484 1.00 98.44 91 SER A C 1
ATOM 752 O O . SER A 1 91 ? 10.302 3.886 -9.961 1.00 98.44 91 SER A O 1
ATOM 754 N N . ALA A 1 92 ? 9.556 1.791 -10.330 1.00 98.56 92 ALA A N 1
ATOM 755 C CA . ALA A 1 92 ? 8.574 1.800 -9.264 1.00 98.56 92 ALA A CA 1
ATOM 756 C C . ALA A 1 92 ? 9.260 1.876 -7.887 1.00 98.56 92 ALA A C 1
ATOM 758 O O . ALA A 1 92 ? 10.394 1.407 -7.725 1.00 98.56 92 ALA A O 1
ATOM 759 N N . TYR A 1 93 ? 8.587 2.486 -6.912 1.00 98.62 93 TYR A N 1
ATOM 760 C CA . TYR A 1 93 ? 9.128 2.720 -5.572 1.00 98.62 93 TYR A CA 1
ATOM 761 C C . TYR A 1 93 ? 8.022 2.771 -4.514 1.00 98.62 93 TYR A C 1
ATOM 763 O O . TYR A 1 93 ? 6.893 3.176 -4.798 1.00 98.62 93 TYR A O 1
ATOM 771 N N . LEU A 1 94 ? 8.350 2.364 -3.287 1.00 98.00 94 LEU A N 1
ATOM 772 C CA . LEU A 1 94 ? 7.468 2.523 -2.132 1.00 98.00 94 LEU A CA 1
ATOM 773 C C . LEU A 1 94 ? 7.391 4.007 -1.761 1.00 98.00 94 LEU A C 1
ATOM 775 O O . LEU A 1 94 ? 8.423 4.641 -1.547 1.00 98.00 94 LEU A O 1
ATOM 779 N N . MET A 1 95 ? 6.182 4.559 -1.704 1.00 98.31 95 MET A N 1
ATOM 780 C CA . MET A 1 95 ? 5.975 5.936 -1.266 1.00 98.31 95 MET A CA 1
ATOM 781 C C . MET A 1 95 ? 6.180 6.077 0.243 1.00 98.31 95 MET A C 1
ATOM 783 O O . MET A 1 95 ? 5.876 5.171 1.021 1.00 98.31 95 MET A O 1
ATOM 787 N N . ASP A 1 96 ? 6.621 7.263 0.653 1.00 97.44 96 ASP A N 1
ATOM 788 C CA . ASP A 1 96 ? 6.591 7.704 2.044 1.00 97.44 96 ASP A CA 1
ATOM 789 C C . ASP A 1 96 ? 5.148 8.054 2.456 1.00 97.44 96 ASP A C 1
ATOM 791 O O . ASP A 1 96 ? 4.800 9.213 2.630 1.00 97.44 96 ASP A O 1
ATOM 795 N N . LEU A 1 97 ? 4.271 7.044 2.491 1.00 97.56 97 LEU A N 1
ATOM 796 C CA . LEU A 1 97 ? 2.831 7.210 2.707 1.00 97.56 97 LEU A CA 1
ATOM 797 C C . LEU A 1 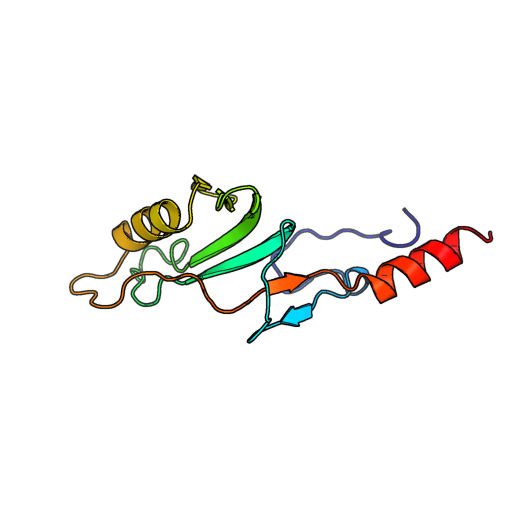97 ? 2.224 6.029 3.468 1.00 97.56 97 LEU A C 1
ATOM 799 O O . LEU A 1 97 ? 2.228 4.901 2.966 1.00 97.56 97 LEU A O 1
ATOM 803 N N . ALA A 1 98 ? 1.640 6.273 4.637 1.00 97.81 98 ALA A N 1
ATOM 804 C CA . ALA A 1 98 ? 0.758 5.320 5.307 1.00 97.81 98 ALA A CA 1
ATOM 805 C C . ALA A 1 98 ? -0.667 5.855 5.384 1.00 97.81 98 ALA A C 1
ATOM 807 O O . ALA A 1 98 ? -0.890 7.000 5.771 1.00 97.81 98 ALA A O 1
ATOM 808 N N . ILE A 1 99 ? -1.638 5.002 5.080 1.00 96.94 99 ILE A N 1
ATOM 809 C CA . ILE A 1 99 ? -3.056 5.280 5.265 1.00 96.94 99 ILE A CA 1
ATOM 810 C C . ILE A 1 99 ? -3.549 4.413 6.422 1.00 96.94 99 ILE A C 1
ATOM 812 O O . ILE A 1 99 ? -3.409 3.188 6.396 1.00 96.94 99 ILE A O 1
ATOM 816 N N . ARG A 1 100 ? -4.101 5.054 7.454 1.00 96.31 100 ARG A N 1
ATOM 817 C CA . ARG A 1 100 ? -4.554 4.398 8.689 1.00 96.31 100 ARG A CA 1
ATOM 818 C C . ARG A 1 100 ? -5.999 4.788 9.010 1.00 96.31 100 ARG A C 1
ATOM 820 O O . ARG A 1 100 ? -6.368 5.941 8.768 1.00 96.31 100 ARG A O 1
ATOM 827 N N . PRO A 1 101 ? -6.800 3.883 9.597 1.00 95.06 101 PRO A N 1
ATOM 828 C CA . PRO A 1 101 ? -8.092 4.230 10.173 1.00 95.06 101 PRO A CA 1
ATOM 829 C C . PRO A 1 101 ? -7.977 5.276 11.278 1.00 95.06 101 PRO A C 1
ATOM 831 O O . PRO A 1 101 ? -6.955 5.400 11.961 1.00 95.06 101 PRO A O 1
ATOM 834 N N . GLY A 1 102 ? -9.068 6.000 11.504 1.00 92.94 102 GLY A N 1
ATOM 835 C CA . GLY A 1 102 ? -9.178 6.959 12.592 1.00 92.94 102 GLY A CA 1
ATOM 836 C C . GLY A 1 102 ? -9.324 6.261 13.942 1.00 92.94 102 GLY A C 1
ATOM 837 O O . GLY A 1 102 ? -10.377 6.361 14.555 1.00 92.94 102 GLY A O 1
ATOM 838 N N . TYR A 1 103 ? -8.291 5.576 14.443 1.00 91.69 103 TYR A N 1
ATOM 839 C CA . TYR A 1 103 ? -8.399 4.702 15.624 1.00 91.69 103 TYR A CA 1
ATOM 840 C C . TYR A 1 103 ? -9.028 5.375 16.855 1.00 91.69 103 TYR A C 1
ATOM 842 O O . TYR A 1 103 ? -9.887 4.792 17.507 1.00 91.69 103 TYR A O 1
ATOM 850 N N . LYS A 1 104 ? -8.666 6.632 17.151 1.00 91.62 104 LYS A N 1
ATOM 851 C CA . LYS A 1 104 ? -9.274 7.392 18.262 1.00 91.62 104 LYS A CA 1
ATOM 852 C C . LYS A 1 104 ? -10.760 7.687 18.033 1.00 91.62 104 LYS A C 1
ATOM 854 O O . LYS A 1 104 ? -11.524 7.702 18.992 1.00 91.62 104 LYS A O 1
ATOM 859 N N . TYR A 1 105 ? -11.150 7.958 16.787 1.00 91.12 105 TYR A N 1
ATOM 860 C CA . TYR A 1 105 ? -12.550 8.153 16.409 1.00 91.12 105 TYR A CA 1
ATOM 861 C C . TYR A 1 105 ? -13.324 6.843 16.557 1.00 91.12 105 TYR A C 1
ATOM 863 O O . TYR A 1 105 ? -14.316 6.809 17.277 1.00 91.12 105 TYR A O 1
ATOM 871 N N . LEU A 1 106 ? -12.808 5.761 15.968 1.00 92.50 106 LEU A N 1
ATOM 872 C CA . LEU A 1 106 ? -13.421 4.434 16.011 1.00 92.50 106 LEU A CA 1
ATOM 873 C C . LEU A 1 106 ? -13.611 3.934 17.445 1.00 92.50 106 LEU A C 1
ATOM 875 O O . LEU A 1 106 ? -14.669 3.409 17.770 1.00 92.50 106 LEU A O 1
ATOM 879 N N . TYR A 1 107 ? -12.625 4.156 18.318 1.00 92.88 107 TYR A N 1
ATOM 880 C CA . TYR A 1 107 ? -12.742 3.822 19.736 1.00 92.88 107 TYR A CA 1
ATOM 881 C C . TYR A 1 107 ? -13.895 4.576 20.414 1.00 92.88 107 TYR A C 1
ATOM 883 O O . TYR A 1 107 ? -14.715 3.965 21.090 1.00 92.88 107 TYR A O 1
ATOM 891 N N . ARG A 1 108 ? -14.004 5.896 20.196 1.00 90.75 108 ARG A N 1
ATOM 892 C CA . ARG A 1 108 ? -15.094 6.709 20.766 1.00 90.75 108 ARG A CA 1
ATOM 893 C C . ARG A 1 108 ? -16.460 6.295 20.230 1.00 90.75 108 ARG A C 1
ATOM 895 O O . ARG A 1 108 ? -17.395 6.179 21.015 1.00 90.75 108 ARG A O 1
ATOM 902 N N . ALA A 1 109 ? -16.561 6.071 18.920 1.00 88.88 109 ALA A N 1
ATOM 903 C CA . ALA A 1 109 ? -17.787 5.607 18.287 1.00 88.88 109 ALA A CA 1
ATOM 904 C C . ALA A 1 109 ? -18.213 4.257 18.879 1.00 88.88 109 ALA A C 1
ATOM 906 O O . ALA A 1 109 ? -19.361 4.099 19.272 1.00 88.88 109 ALA A O 1
ATOM 907 N N . PHE A 1 110 ? -17.278 3.315 19.036 1.00 88.25 110 PHE A N 1
ATOM 908 C CA . PHE A 1 110 ? -17.543 2.025 19.670 1.00 88.25 110 PHE A CA 1
ATOM 909 C C . PHE A 1 110 ? -18.063 2.164 21.108 1.00 88.25 110 PHE A C 1
ATOM 911 O O . PHE A 1 110 ? -19.080 1.555 21.433 1.00 88.25 110 PHE A O 1
ATOM 918 N N . SER A 1 111 ? -17.421 2.987 21.948 1.00 88.19 111 SER A N 1
ATOM 919 C CA . SER A 1 111 ? -17.852 3.193 23.340 1.00 88.19 111 SER A CA 1
ATOM 920 C C . SER A 1 111 ? -19.286 3.721 23.442 1.00 88.19 111 SER A C 1
ATOM 922 O O . SER A 1 111 ? -20.054 3.230 24.258 1.00 88.19 111 SER A O 1
ATOM 924 N N . GLN A 1 112 ? -19.687 4.646 22.565 1.00 84.31 112 GLN A N 1
ATOM 925 C CA . GLN A 1 112 ? -21.052 5.195 22.554 1.00 84.31 112 GLN A CA 1
ATOM 926 C C . GLN A 1 112 ? -22.137 4.148 22.262 1.00 84.31 112 GLN A C 1
ATOM 928 O O . GLN A 1 112 ? -23.286 4.339 22.647 1.00 84.31 112 GLN A O 1
ATOM 933 N N . PHE A 1 113 ? -21.792 3.046 21.591 1.00 74.69 113 PHE A N 1
ATOM 934 C CA . PHE A 1 113 ? -22.720 1.947 21.316 1.00 74.69 113 PHE A CA 1
ATOM 935 C C . PHE A 1 113 ? -22.668 0.816 22.353 1.00 74.69 113 PHE A C 1
ATOM 937 O O . PHE A 1 113 ? -23.460 -0.116 22.232 1.00 74.69 113 PHE A O 1
ATOM 944 N N . GLN A 1 114 ? -21.753 0.860 23.330 1.00 65.81 114 GLN A N 1
ATOM 945 C CA . GLN A 1 114 ? -21.699 -0.114 24.429 1.00 65.81 114 GLN A CA 1
ATOM 946 C C . GLN A 1 114 ? -22.571 0.287 25.627 1.00 65.81 114 GLN A C 1
ATOM 948 O O . GLN A 1 114 ? -23.004 -0.591 26.366 1.00 65.81 114 GLN A O 1
ATOM 953 N N . ASP A 1 115 ? -22.864 1.579 25.787 1.00 55.91 115 ASP A N 1
ATOM 954 C CA . ASP A 1 115 ? -23.645 2.122 26.908 1.00 55.91 115 ASP A CA 1
ATOM 955 C C . ASP A 1 115 ? -25.177 2.121 26.659 1.00 55.91 115 ASP A C 1
ATOM 957 O O . ASP A 1 115 ? -25.905 2.894 27.285 1.00 55.91 115 ASP A O 1
ATOM 961 N N . VAL A 1 116 ? -25.682 1.281 25.737 1.00 52.66 116 VAL A N 1
ATOM 962 C CA . VAL A 1 116 ? -27.111 1.203 25.342 1.00 52.66 116 VAL A CA 1
ATOM 963 C C . VAL A 1 116 ? -27.633 -0.227 25.315 1.00 52.66 116 VAL A C 1
ATOM 965 O O . VAL A 1 116 ? -27.018 -1.058 24.608 1.00 52.66 116 VAL A O 1
#

Radius of gyration: 17.16 Å; chains: 1; bounding box: 41×23×51 Å

Secondary structure (DSSP, 8-state):
--SS-S----TTTT--GGG--EEE-S-S---TT-EEEEE-TTB-TT-GGGSEEEEEE-STTEEEETTTEEEEHHHHHHHHHTTBPTT--PPPEE-S-EEE--HHHHHHHHHHTT--